Protein AF-D6SNU4-F1 (afdb_monomer)

Mean predicted aligned error: 6.81 Å

Nearest PDB structures (foldseek):
  7kal-assembly1_F  TM=3.880E-01  e=8.502E+00  Thermomyces lanuginosus

Foldseek 3Di:
DDDPDDDDDPFDWDADLPPRDTPDTDDDPVVSVQVSVFSVVCSVLVVVQVVCVVVVHHRDDDDGDD

Radius of gyration: 15.11 Å; Cα contacts (8 Å, |Δi|>4): 51; chains: 1; bounding box: 46×28×24 Å

Solvent-accessible surface area (backbone atoms only — not comparable to full-atom values): 4330 Å² total; per-residue (Å²): 143,85,78,90,79,84,85,89,77,83,70,48,68,43,61,42,75,91,79,65,44,78,76,43,75,51,62,60,69,70,59,43,50,55,52,50,55,38,45,66,78,40,37,69,60,52,52,52,28,50,54,29,45,76,69,78,36,82,58,72,91,75,84,76,78,131

Organism: NCBI:txid555779

Secondary structure (DSSP, 8-state):
------------EEE-TTT--EEEE---HHHHHHHHHHHHHTHHHHHHHHHHHHTTPPPPP-PPP-

pLDDT: mean 88.19, std 15.71, range [42.97, 97.88]

Sequence (66 aa):
MLAERGEYGSEKVAIEIETLRILEGHLAPRALGLVIEWASQHRDELIQNWELARNNQAPRKIEPLK

Structure (mmCIF, N/CA/C/O backbone):
data_AF-D6SNU4-F1
#
_entry.id   AF-D6SNU4-F1
#
loop_
_atom_site.group_PDB
_atom_site.id
_atom_site.type_symbol
_atom_site.label_atom_id
_atom_site.label_alt_id
_atom_site.label_comp_id
_atom_site.label_asym_id
_atom_site.label_entity_id
_atom_site.label_seq_id
_atom_site.pdbx_PDB_ins_code
_atom_site.Cartn_x
_atom_site.Cartn_y
_atom_site.Cartn_z
_atom_site.occupancy
_atom_site.B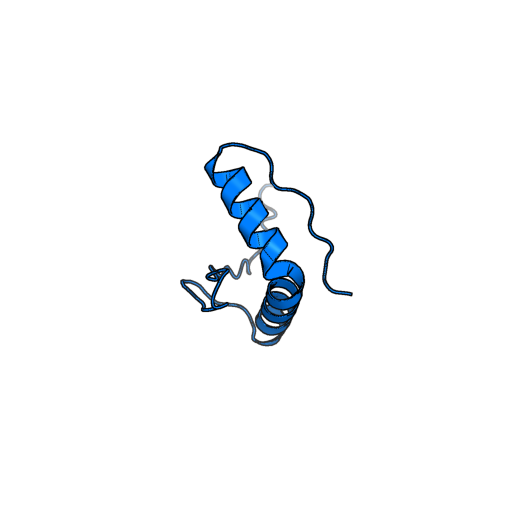_iso_or_equiv
_atom_site.auth_seq_id
_atom_site.auth_comp_id
_atom_site.auth_asym_id
_atom_site.auth_atom_id
_atom_site.pdbx_PDB_model_num
ATOM 1 N N . MET A 1 1 ? 38.110 17.993 -6.607 1.00 52.97 1 MET A N 1
ATOM 2 C CA . MET A 1 1 ? 37.573 16.965 -5.694 1.00 52.97 1 MET A CA 1
ATOM 3 C C . MET A 1 1 ? 36.095 17.266 -5.486 1.00 52.97 1 MET A C 1
ATOM 5 O O . MET A 1 1 ? 35.789 17.985 -4.557 1.00 52.97 1 MET A O 1
ATOM 9 N N . LEU A 1 2 ? 35.203 16.837 -6.386 1.00 50.53 2 LEU A N 1
ATOM 10 C CA . LEU A 1 2 ? 33.750 16.935 -6.183 1.00 50.53 2 LEU A CA 1
ATOM 11 C C . LEU A 1 2 ? 33.016 15.866 -7.008 1.00 50.53 2 LEU A C 1
ATOM 13 O O . LEU A 1 2 ? 33.391 15.618 -8.152 1.00 50.53 2 LEU A O 1
ATOM 17 N N . ALA A 1 3 ? 31.948 15.350 -6.390 1.00 44.19 3 ALA A N 1
ATOM 18 C CA . ALA A 1 3 ? 30.926 14.406 -6.848 1.00 44.19 3 ALA A CA 1
ATOM 19 C C . ALA A 1 3 ? 31.230 12.900 -6.691 1.00 44.19 3 ALA A C 1
ATOM 21 O O . ALA A 1 3 ? 31.409 12.178 -7.666 1.00 44.19 3 ALA A O 1
ATOM 22 N N . GLU A 1 4 ? 31.129 12.404 -5.451 1.00 55.31 4 GLU A N 1
ATOM 23 C CA . GLU A 1 4 ? 30.387 11.156 -5.232 1.00 55.31 4 GLU A CA 1
ATOM 24 C C . GLU A 1 4 ? 28.919 11.427 -5.594 1.00 55.31 4 GLU A C 1
ATOM 26 O O . GLU A 1 4 ? 28.256 12.259 -4.974 1.00 55.31 4 GLU A O 1
ATOM 31 N N . ARG A 1 5 ? 28.405 10.759 -6.624 1.00 49.41 5 ARG A N 1
ATOM 32 C CA . ARG A 1 5 ? 26.964 10.6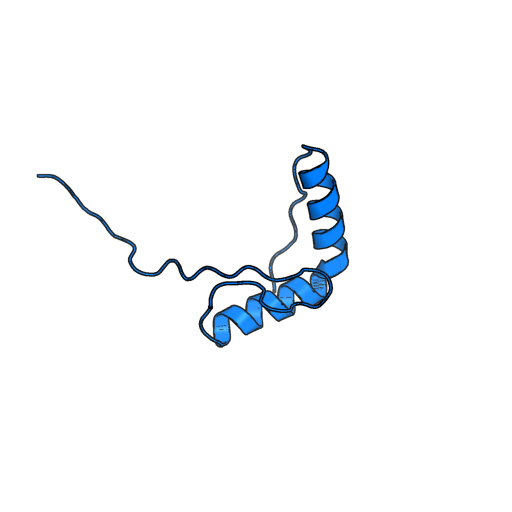10 -6.847 1.00 49.41 5 ARG A CA 1
ATOM 33 C C . ARG A 1 5 ? 26.684 9.124 -7.011 1.00 49.41 5 ARG A C 1
ATOM 35 O O . ARG A 1 5 ? 26.739 8.594 -8.117 1.00 49.41 5 ARG A O 1
ATOM 42 N N . GLY A 1 6 ? 26.463 8.460 -5.882 1.00 62.81 6 GLY A N 1
ATOM 43 C CA . GLY A 1 6 ? 25.790 7.168 -5.840 1.00 62.81 6 GLY A CA 1
ATOM 44 C C . GLY A 1 6 ? 24.273 7.345 -5.965 1.00 62.81 6 GLY A C 1
ATOM 45 O O . GLY A 1 6 ? 23.758 8.420 -5.677 1.00 62.81 6 GLY A O 1
ATOM 46 N N . GLU A 1 7 ? 23.610 6.260 -6.370 1.00 48.62 7 GLU A N 1
ATOM 47 C CA . GLU A 1 7 ? 22.159 6.049 -6.553 1.00 48.62 7 GLU A CA 1
ATOM 48 C C . GLU A 1 7 ? 21.615 6.242 -7.978 1.00 48.62 7 GLU A C 1
ATOM 50 O O . GLU A 1 7 ? 20.846 7.149 -8.293 1.00 48.62 7 GLU A O 1
ATOM 55 N N . TYR A 1 8 ? 21.959 5.278 -8.836 1.00 42.97 8 TYR A N 1
ATOM 56 C CA . TYR A 1 8 ? 21.116 4.874 -9.960 1.00 42.97 8 TYR A CA 1
ATOM 57 C C . TYR A 1 8 ? 20.225 3.711 -9.507 1.00 42.97 8 TYR A C 1
ATOM 59 O O . TYR A 1 8 ? 20.742 2.643 -9.185 1.00 42.97 8 TYR A O 1
ATOM 67 N N . GLY A 1 9 ? 18.903 3.924 -9.486 1.00 50.69 9 GLY A N 1
ATOM 68 C CA . GLY A 1 9 ? 17.913 2.859 -9.266 1.00 50.69 9 GLY A CA 1
ATOM 69 C C . GLY A 1 9 ? 16.766 3.193 -8.309 1.00 50.69 9 GLY A C 1
ATOM 70 O O . GLY A 1 9 ? 16.388 2.345 -7.512 1.00 50.69 9 GLY A O 1
ATOM 71 N N . SER A 1 10 ? 16.203 4.404 -8.347 1.00 66.06 10 SER A N 1
ATOM 72 C CA . SER A 1 10 ? 14.949 4.691 -7.635 1.00 66.06 10 SER A CA 1
ATOM 73 C C . SER A 1 10 ? 13.763 4.281 -8.507 1.00 66.06 10 SER A C 1
ATOM 75 O O . SER A 1 10 ? 13.081 5.121 -9.093 1.00 66.06 10 SER A O 1
ATOM 77 N N . GLU A 1 11 ? 13.546 2.970 -8.634 1.00 81.62 11 GLU A N 1
ATOM 78 C CA . GLU A 1 11 ? 12.266 2.463 -9.129 1.00 81.62 11 GLU A CA 1
ATOM 79 C C . GLU A 1 11 ? 11.151 3.047 -8.244 1.00 81.62 11 GLU A C 1
ATOM 81 O O . GLU A 1 11 ? 11.216 2.998 -7.014 1.00 81.62 11 GLU A O 1
ATOM 86 N N . LYS A 1 12 ? 10.157 3.675 -8.870 1.00 87.31 12 LYS A N 1
ATOM 87 C CA . LYS A 1 12 ? 9.008 4.280 -8.192 1.00 87.31 12 LYS A CA 1
ATOM 88 C C . LYS A 1 12 ? 7.749 3.666 -8.758 1.00 87.31 12 LYS A C 1
ATOM 90 O O . LYS A 1 12 ? 7.668 3.429 -9.963 1.00 87.31 12 LYS A O 1
ATOM 95 N N . VAL A 1 13 ? 6.761 3.476 -7.894 1.00 93.12 13 VAL A N 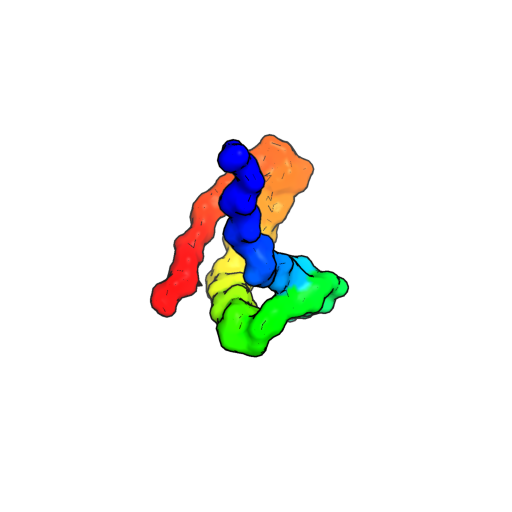1
ATOM 96 C CA . VAL A 1 13 ? 5.430 3.018 -8.276 1.00 93.12 13 VAL A CA 1
ATOM 97 C C . VAL A 1 13 ? 4.379 3.785 -7.484 1.00 93.12 13 VAL A C 1
ATOM 99 O O . VAL A 1 13 ? 4.567 4.064 -6.299 1.00 93.12 13 VAL A O 1
ATOM 102 N N . ALA A 1 14 ? 3.280 4.125 -8.143 1.00 94.38 14 ALA A N 1
ATOM 103 C CA . ALA A 1 14 ? 2.057 4.591 -7.513 1.00 94.38 14 ALA A CA 1
ATOM 104 C C . ALA A 1 14 ? 1.034 3.456 -7.577 1.00 94.38 14 ALA A C 1
ATOM 106 O O . ALA A 1 14 ? 0.785 2.905 -8.651 1.00 94.38 14 ALA A O 1
ATOM 107 N N . ILE A 1 15 ? 0.462 3.095 -6.432 1.00 94.75 15 ILE A N 1
ATOM 108 C CA . ILE A 1 15 ? -0.498 1.998 -6.302 1.00 94.75 15 ILE A CA 1
ATOM 109 C C . ILE A 1 15 ? -1.774 2.554 -5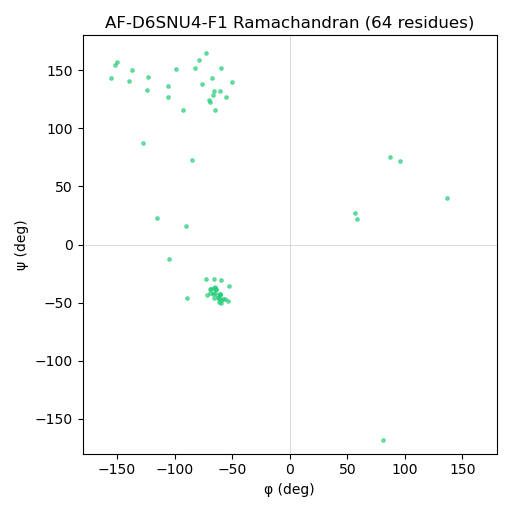.675 1.00 94.75 15 ILE A C 1
ATOM 111 O O . ILE A 1 15 ? -1.718 3.282 -4.685 1.00 94.75 15 ILE A O 1
ATOM 115 N N . GLU A 1 16 ? -2.920 2.212 -6.254 1.00 96.31 16 GLU A N 1
ATOM 116 C CA . GLU A 1 16 ? -4.225 2.513 -5.672 1.00 96.31 16 GLU A CA 1
ATOM 117 C C . GLU A 1 16 ? -4.451 1.651 -4.426 1.00 96.31 16 GLU A C 1
ATOM 119 O O . GLU A 1 16 ? -4.391 0.426 -4.496 1.00 96.31 16 GLU A O 1
ATOM 124 N N . ILE A 1 17 ? -4.731 2.279 -3.282 1.00 94.81 17 ILE A N 1
ATOM 125 C CA . ILE A 1 17 ? -4.831 1.583 -1.988 1.00 94.81 17 ILE A CA 1
ATOM 126 C C . ILE A 1 17 ? -5.993 0.571 -1.971 1.00 94.81 17 ILE A C 1
ATOM 128 O O . ILE A 1 17 ? -5.853 -0.519 -1.419 1.00 94.81 17 ILE A O 1
ATOM 132 N N . GLU A 1 18 ? -7.131 0.899 -2.592 1.00 93.12 18 GLU A N 1
ATOM 133 C CA . GLU A 1 18 ? -8.336 0.056 -2.546 1.00 93.12 18 GLU A CA 1
ATOM 134 C C . GLU A 1 18 ? -8.208 -1.229 -3.370 1.00 93.12 18 GLU A C 1
ATOM 136 O O . GLU A 1 18 ? -8.605 -2.306 -2.920 1.00 93.12 18 GLU A O 1
ATOM 141 N N . THR A 1 19 ? -7.652 -1.129 -4.577 1.00 94.81 19 THR A N 1
ATOM 142 C CA . THR A 1 19 ? -7.593 -2.251 -5.526 1.00 94.81 19 THR A CA 1
ATOM 143 C C . THR A 1 19 ? -6.209 -2.878 -5.631 1.00 94.81 19 THR A C 1
ATOM 145 O O . THR A 1 19 ? -6.071 -3.953 -6.210 1.00 94.81 19 THR A O 1
ATOM 148 N N . LEU A 1 20 ? -5.184 -2.219 -5.082 1.00 94.56 20 LEU A N 1
ATOM 149 C CA . LEU A 1 20 ? -3.769 -2.550 -5.254 1.00 94.56 20 LEU A CA 1
ATOM 150 C C . LEU A 1 20 ? -3.310 -2.535 -6.722 1.00 94.56 20 LEU A C 1
ATOM 152 O O . LEU A 1 20 ? -2.298 -3.136 -7.087 1.00 94.56 20 LEU A O 1
ATOM 156 N N . ARG A 1 21 ? -4.038 -1.815 -7.583 1.00 95.69 21 ARG A N 1
ATOM 157 C CA . ARG A 1 21 ? -3.677 -1.618 -8.985 1.00 95.69 21 ARG A CA 1
ATOM 158 C C . ARG A 1 21 ? -2.543 -0.604 -9.112 1.00 95.69 21 ARG A C 1
ATOM 160 O O . ARG A 1 21 ? -2.569 0.457 -8.492 1.00 95.69 21 ARG A O 1
ATOM 167 N N . ILE A 1 22 ? -1.584 -0.895 -9.988 1.00 95.00 22 ILE A N 1
ATOM 168 C CA . ILE A 1 22 ? -0.550 0.068 -10.378 1.00 95.00 22 ILE A CA 1
ATOM 169 C C . ILE A 1 22 ? -1.193 1.188 -11.201 1.00 95.00 22 ILE A C 1
ATOM 171 O O . ILE A 1 22 ? -1.809 0.934 -12.238 1.00 95.00 22 ILE A O 1
ATOM 175 N N . LEU A 1 23 ? -1.027 2.419 -10.728 1.00 94.25 23 LEU A N 1
ATOM 176 C CA . LEU A 1 23 ? -1.420 3.639 -11.424 1.00 94.25 23 LEU A CA 1
ATOM 177 C C . LEU A 1 23 ? -0.280 4.136 -12.314 1.00 94.25 23 LEU A C 1
ATOM 179 O O . LEU A 1 23 ? -0.502 4.448 -13.479 1.00 94.25 23 LEU A O 1
ATOM 183 N N . GLU A 1 24 ? 0.944 4.157 -11.782 1.00 94.31 24 GLU A N 1
ATOM 184 C CA . GLU A 1 24 ? 2.133 4.638 -12.488 1.00 94.31 24 GLU A CA 1
ATOM 185 C C . GLU A 1 24 ? 3.397 3.923 -12.014 1.00 94.31 24 GLU A C 1
ATOM 187 O O . GLU A 1 24 ? 3.476 3.452 -10.880 1.00 94.31 24 GLU A O 1
ATOM 192 N N . GLY A 1 25 ? 4.421 3.914 -12.868 1.00 92.69 25 GLY A N 1
ATOM 193 C CA . GLY A 1 25 ? 5.746 3.423 -12.517 1.00 92.69 25 GLY A CA 1
ATOM 194 C C . GLY A 1 25 ? 5.893 1.904 -12.583 1.00 92.69 25 GLY A C 1
ATOM 195 O O . GLY A 1 25 ? 5.076 1.197 -13.171 1.00 92.69 25 GLY A O 1
ATOM 196 N N . HIS A 1 26 ? 6.998 1.409 -12.037 1.00 91.56 26 HIS A N 1
ATOM 197 C CA . HIS A 1 26 ? 7.340 -0.009 -12.041 1.00 91.56 26 HIS A CA 1
ATOM 198 C C . HIS A 1 26 ? 8.209 -0.353 -10.835 1.00 91.56 26 HIS A C 1
ATOM 200 O O . HIS A 1 26 ? 8.905 0.501 -10.289 1.00 91.56 26 HIS A O 1
ATOM 206 N N . LEU A 1 27 ? 8.151 -1.620 -10.442 1.00 90.38 27 LEU A N 1
ATOM 207 C CA . LEU A 1 27 ? 9.050 -2.249 -9.485 1.00 90.38 27 LEU A CA 1
ATOM 208 C C . LEU A 1 27 ? 9.423 -3.625 -10.029 1.00 90.38 27 LEU A C 1
ATOM 210 O O . LEU A 1 27 ? 8.594 -4.280 -10.674 1.00 90.38 27 LEU A O 1
ATOM 214 N N . ALA A 1 28 ? 10.618 -4.107 -9.693 1.00 93.44 28 ALA A N 1
ATOM 215 C CA . ALA A 1 28 ? 10.951 -5.511 -9.888 1.00 93.44 28 ALA A CA 1
ATOM 216 C C . ALA A 1 28 ? 9.855 -6.427 -9.284 1.00 93.44 28 ALA A C 1
ATOM 218 O O . ALA A 1 28 ? 9.382 -6.161 -8.173 1.00 93.44 28 ALA A O 1
ATOM 219 N N . PRO A 1 29 ? 9.476 -7.545 -9.940 1.00 92.81 29 PRO A N 1
ATOM 220 C CA . PRO A 1 29 ? 8.340 -8.378 -9.522 1.00 92.81 29 PRO A CA 1
ATOM 221 C C . PRO A 1 29 ? 8.375 -8.822 -8.055 1.00 92.81 29 PRO A C 1
ATOM 223 O O . PRO A 1 29 ? 7.346 -8.872 -7.387 1.00 92.81 29 PRO A O 1
ATOM 226 N N . ARG A 1 30 ? 9.573 -9.098 -7.526 1.00 92.75 30 ARG A N 1
ATOM 227 C CA . ARG A 1 30 ? 9.767 -9.466 -6.119 1.00 92.75 30 ARG A CA 1
ATOM 228 C C . ARG A 1 30 ? 9.442 -8.315 -5.164 1.00 92.75 30 ARG A C 1
ATOM 230 O O . ARG A 1 30 ? 8.817 -8.549 -4.137 1.00 92.75 30 ARG A O 1
ATOM 237 N N . ALA A 1 31 ? 9.870 -7.096 -5.489 1.00 92.88 31 ALA A N 1
ATOM 238 C CA . ALA A 1 31 ? 9.597 -5.915 -4.676 1.00 92.88 31 ALA A CA 1
ATOM 239 C C . ALA A 1 31 ? 8.109 -5.553 -4.725 1.00 92.88 31 ALA A C 1
ATOM 241 O O . ALA A 1 31 ? 7.511 -5.294 -3.684 1.00 92.88 31 ALA A O 1
ATOM 242 N N . LEU A 1 32 ? 7.496 -5.628 -5.913 1.00 93.94 32 LEU A N 1
ATOM 243 C CA . LEU A 1 32 ? 6.058 -5.430 -6.065 1.00 93.94 32 LEU A CA 1
ATOM 244 C C . LEU A 1 32 ? 5.266 -6.429 -5.216 1.00 93.94 32 LEU A C 1
ATOM 246 O O . LEU A 1 32 ? 4.380 -6.012 -4.482 1.00 93.94 32 LEU A O 1
ATOM 250 N N . GLY A 1 33 ? 5.619 -7.718 -5.259 1.00 94.94 33 GLY A N 1
ATOM 251 C CA . GLY A 1 33 ? 4.974 -8.740 -4.432 1.00 94.94 33 GLY A CA 1
ATOM 252 C C . GLY A 1 33 ? 4.981 -8.378 -2.945 1.00 94.94 33 GLY A C 1
ATOM 253 O O . GLY A 1 33 ? 3.930 -8.370 -2.320 1.00 94.94 33 GLY A O 1
ATOM 254 N N . LEU A 1 34 ? 6.132 -7.975 -2.397 1.00 95.44 34 LEU A N 1
ATOM 255 C CA . LEU A 1 34 ? 6.238 -7.562 -0.990 1.00 95.44 34 LEU A CA 1
ATOM 256 C C . LEU A 1 34 ? 5.349 -6.355 -0.652 1.00 95.44 34 LEU A C 1
ATOM 258 O O . LEU A 1 34 ? 4.704 -6.345 0.394 1.00 95.44 34 LEU A O 1
ATOM 262 N N . VAL A 1 35 ? 5.300 -5.351 -1.533 1.00 94.69 35 VAL A N 1
ATOM 263 C CA . VAL A 1 35 ? 4.457 -4.160 -1.339 1.00 94.69 35 VAL A CA 1
ATOM 264 C C . VAL A 1 35 ? 2.973 -4.519 -1.388 1.00 94.69 35 VAL A C 1
ATOM 266 O O . VAL A 1 35 ? 2.211 -4.021 -0.566 1.00 94.69 35 VAL A O 1
ATOM 269 N N . ILE A 1 36 ? 2.561 -5.388 -2.316 1.00 95.50 36 ILE A N 1
ATOM 270 C CA . ILE A 1 36 ? 1.169 -5.833 -2.460 1.00 95.50 36 ILE A CA 1
ATOM 271 C C . ILE A 1 36 ? 0.729 -6.645 -1.240 1.00 95.50 36 ILE A C 1
ATOM 273 O O . ILE A 1 36 ? -0.334 -6.368 -0.690 1.00 95.50 36 ILE A O 1
ATOM 277 N N . GLU A 1 37 ? 1.551 -7.589 -0.775 1.00 97.00 37 GLU A N 1
ATOM 278 C CA . GLU A 1 37 ? 1.260 -8.372 0.433 1.00 97.00 37 GLU A CA 1
ATOM 279 C C . GLU A 1 37 ? 1.115 -7.470 1.662 1.00 97.00 37 GLU A C 1
ATOM 281 O O . GLU A 1 37 ? 0.130 -7.554 2.398 1.00 97.00 37 GLU A O 1
ATOM 286 N N . TRP A 1 38 ? 2.059 -6.547 1.849 1.00 96.88 38 TRP A N 1
ATOM 287 C CA . TRP A 1 38 ? 2.008 -5.583 2.941 1.00 96.88 38 TRP A CA 1
ATOM 288 C C . TRP A 1 38 ? 0.769 -4.680 2.856 1.00 96.88 38 TRP A C 1
ATOM 290 O O . TRP A 1 38 ? 0.015 -4.559 3.820 1.00 96.88 38 TRP A O 1
ATOM 300 N N . ALA A 1 39 ? 0.497 -4.095 1.690 1.00 96.38 39 ALA A N 1
ATOM 301 C CA . ALA A 1 39 ? -0.652 -3.218 1.499 1.00 96.38 39 ALA A CA 1
ATOM 302 C C . ALA A 1 39 ? -1.987 -3.965 1.645 1.00 96.38 39 ALA A C 1
ATOM 304 O O . ALA A 1 39 ? -2.972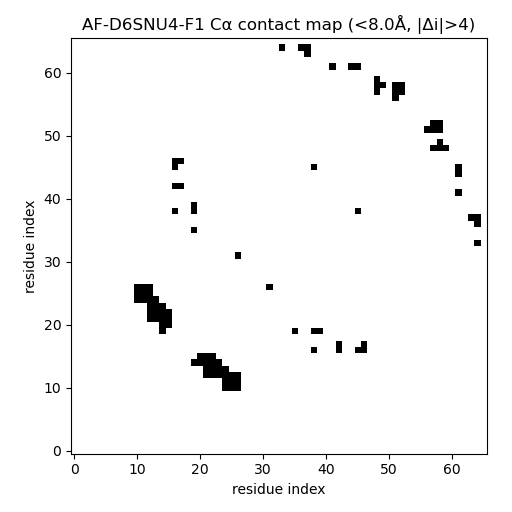 -3.381 2.093 1.00 96.38 39 ALA A O 1
ATOM 305 N N . SER A 1 40 ? -2.027 -5.259 1.315 1.00 96.06 40 SER A N 1
ATOM 306 C CA . SER A 1 40 ? -3.202 -6.099 1.542 1.00 96.06 40 SER A CA 1
ATOM 307 C C . SER A 1 40 ? -3.453 -6.356 3.029 1.00 96.06 40 SER A C 1
ATOM 309 O O . SER A 1 40 ? -4.609 -6.362 3.444 1.00 96.06 40 SER A O 1
ATOM 311 N N . GLN A 1 41 ? -2.403 -6.556 3.834 1.00 96.75 41 GLN A N 1
ATOM 312 C CA . GLN A 1 41 ? -2.527 -6.765 5.285 1.00 96.75 41 GLN A CA 1
ATOM 313 C C . GLN A 1 41 ? -2.897 -5.479 6.037 1.00 96.75 41 GLN A C 1
ATOM 315 O O . GLN A 1 41 ? -3.588 -5.544 7.050 1.00 96.75 41 GLN A O 1
ATOM 320 N N . HIS A 1 42 ? -2.480 -4.321 5.521 1.00 96.56 42 HIS A N 1
ATOM 321 C CA . HIS A 1 42 ? -2.611 -3.020 6.186 1.00 96.56 42 HIS A CA 1
ATOM 322 C C . HIS A 1 42 ? -3.543 -2.039 5.453 1.00 96.56 42 HIS A C 1
ATOM 324 O O . HIS A 1 42 ? -3.427 -0.822 5.615 1.00 96.56 42 HIS A O 1
ATOM 330 N N . ARG A 1 43 ? -4.475 -2.539 4.629 1.00 95.75 43 ARG A N 1
ATOM 331 C CA . ARG A 1 43 ? -5.324 -1.700 3.760 1.00 95.75 43 ARG A CA 1
ATOM 332 C C . ARG A 1 43 ? -6.106 -0.636 4.532 1.00 95.75 43 ARG A C 1
ATOM 334 O O . ARG A 1 43 ? -6.091 0.530 4.146 1.00 95.75 43 ARG A O 1
ATOM 341 N N . ASP A 1 44 ? -6.747 -1.017 5.632 1.00 96.75 44 ASP A N 1
ATOM 342 C CA . ASP A 1 44 ? -7.555 -0.089 6.430 1.00 96.75 44 ASP A CA 1
ATOM 343 C C . ASP A 1 44 ? -6.695 1.007 7.074 1.00 96.75 44 ASP A C 1
ATOM 345 O O . ASP A 1 44 ? -7.096 2.170 7.133 1.00 96.75 44 ASP A O 1
ATOM 349 N N . GLU A 1 45 ? -5.484 0.661 7.514 1.00 97.88 45 GLU A N 1
ATOM 350 C CA . GLU A 1 45 ? -4.525 1.615 8.079 1.00 97.88 45 GLU A CA 1
ATOM 351 C C . GLU A 1 45 ? -4.010 2.589 7.012 1.00 97.88 45 GLU A C 1
ATOM 353 O O . GLU A 1 45 ? -3.871 3.784 7.276 1.00 97.88 45 GLU A O 1
ATOM 358 N N . LEU A 1 46 ? -3.781 2.105 5.786 1.00 97.44 46 LEU A N 1
ATOM 359 C CA . LEU A 1 46 ? -3.404 2.936 4.642 1.00 97.44 46 LEU A CA 1
ATOM 360 C C . LEU A 1 46 ? -4.503 3.936 4.271 1.00 97.44 46 LEU A C 1
ATOM 362 O O . LEU A 1 46 ? -4.199 5.108 4.050 1.00 97.44 46 LEU A O 1
ATOM 366 N N . ILE A 1 47 ? -5.768 3.505 4.252 1.00 97.06 47 ILE A N 1
ATOM 367 C CA . ILE A 1 47 ? -6.916 4.391 4.002 1.00 97.06 47 ILE A CA 1
ATOM 368 C C . ILE A 1 47 ? -7.018 5.456 5.101 1.00 97.06 47 ILE A C 1
ATOM 370 O O . ILE A 1 47 ? -7.143 6.643 4.806 1.00 97.06 47 ILE A O 1
ATOM 374 N N . GLN A 1 48 ? -6.899 5.068 6.373 1.00 97.56 48 GLN A N 1
ATOM 375 C CA . GLN A 1 48 ? -6.912 6.028 7.483 1.00 97.56 48 GLN A CA 1
ATOM 376 C C . GLN A 1 48 ? -5.766 7.039 7.373 1.00 97.56 48 GLN A C 1
ATOM 378 O O . GLN A 1 48 ? -5.967 8.235 7.578 1.00 97.56 48 GLN A O 1
ATOM 383 N N . ASN A 1 49 ? -4.569 6.578 7.014 1.00 97.69 49 ASN A N 1
ATOM 384 C CA . ASN A 1 49 ? -3.417 7.445 6.801 1.00 97.69 49 ASN A CA 1
ATOM 385 C C . ASN A 1 49 ? -3.599 8.396 5.619 1.00 97.69 49 ASN A C 1
ATOM 387 O O . ASN A 1 49 ? -3.169 9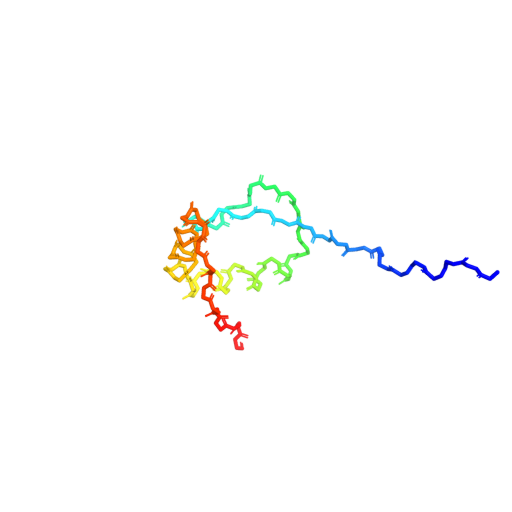.547 5.703 1.00 97.69 49 ASN A O 1
ATOM 391 N N . TRP A 1 50 ? -4.247 7.942 4.548 1.00 95.88 50 TRP A N 1
ATOM 392 C CA . TRP A 1 50 ? -4.610 8.794 3.423 1.00 95.88 50 TRP A CA 1
ATOM 393 C C . TRP A 1 50 ? -5.560 9.916 3.852 1.00 95.88 50 TRP A C 1
ATOM 395 O O . TRP A 1 50 ? -5.311 11.084 3.549 1.00 95.88 50 TRP A O 1
ATOM 405 N N . GLU A 1 51 ? -6.593 9.594 4.632 1.00 97.31 51 GLU A N 1
ATOM 406 C CA . GLU A 1 51 ? -7.521 10.595 5.165 1.00 97.31 51 GLU A CA 1
ATOM 407 C C . GLU A 1 51 ? -6.835 11.573 6.131 1.00 97.31 51 GLU A C 1
ATOM 409 O O . GLU A 1 51 ? -7.086 12.779 6.078 1.00 97.31 51 GLU A O 1
ATOM 414 N N . LEU A 1 52 ? -5.918 11.102 6.984 1.00 97.81 52 LEU A N 1
ATOM 415 C CA . LEU A 1 52 ? -5.106 11.983 7.832 1.00 97.81 52 LEU A CA 1
ATOM 416 C C . LEU A 1 52 ? -4.272 12.950 6.983 1.00 97.81 52 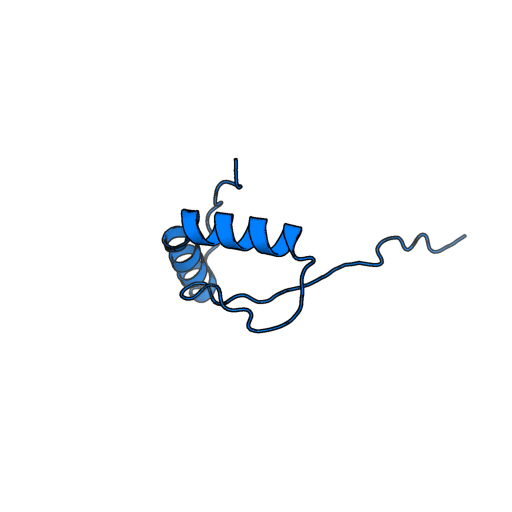LEU A C 1
ATOM 418 O O . LEU A 1 52 ? -4.337 14.163 7.195 1.00 97.81 52 LEU A O 1
ATOM 422 N N . ALA A 1 53 ? -3.553 12.432 5.986 1.00 96.12 53 ALA A N 1
ATOM 423 C CA . ALA A 1 53 ? -2.713 13.235 5.104 1.00 96.12 53 ALA A CA 1
ATOM 424 C C . ALA A 1 53 ? -3.529 14.287 4.338 1.00 96.12 53 ALA A C 1
ATOM 426 O O . ALA A 1 53 ? -3.136 15.453 4.281 1.00 96.12 53 ALA A O 1
ATOM 427 N N . ARG A 1 54 ? -4.702 13.909 3.812 1.00 96.62 54 ARG A N 1
ATOM 428 C CA . ARG A 1 54 ? -5.630 14.820 3.122 1.00 96.62 54 ARG A CA 1
ATOM 429 C C . ARG A 1 54 ? -6.105 15.964 4.021 1.00 96.62 54 ARG A C 1
ATOM 431 O O . ARG A 1 54 ? -6.352 17.066 3.537 1.00 96.62 54 ARG A O 1
ATOM 438 N N . ASN A 1 55 ? -6.195 15.714 5.324 1.00 97.62 55 ASN A N 1
ATOM 439 C CA . ASN A 1 55 ? -6.564 16.695 6.339 1.00 97.62 55 ASN A CA 1
ATOM 440 C C . ASN A 1 55 ? -5.353 17.451 6.930 1.00 97.62 55 ASN A C 1
ATOM 442 O O . ASN A 1 55 ? -5.489 18.077 7.981 1.00 97.62 55 ASN A O 1
ATOM 446 N N . ASN A 1 56 ? -4.178 17.409 6.283 1.00 96.81 56 ASN A N 1
ATOM 447 C CA . ASN A 1 56 ? -2.912 17.988 6.764 1.00 96.81 56 ASN A CA 1
ATOM 448 C C . ASN A 1 56 ? -2.468 17.468 8.145 1.00 96.81 56 ASN A C 1
ATOM 450 O O . ASN A 1 56 ? -1.766 18.156 8.887 1.00 96.81 56 ASN A O 1
ATOM 454 N N . GLN A 1 57 ? -2.874 16.249 8.500 1.00 97.75 57 GLN A N 1
ATOM 455 C CA . GLN A 1 57 ? -2.442 15.566 9.714 1.00 97.75 57 GLN A CA 1
ATOM 456 C C . GLN A 1 57 ? -1.329 14.570 9.390 1.00 97.75 57 GLN A C 1
ATOM 458 O O . GLN A 1 57 ? -1.257 14.014 8.294 1.00 97.75 57 GLN A O 1
ATOM 463 N N . ALA A 1 58 ? -0.452 14.331 10.364 1.00 96.31 58 ALA A N 1
ATOM 464 C CA . ALA A 1 58 ? 0.617 13.355 10.216 1.00 96.31 58 ALA A CA 1
ATOM 465 C C . ALA A 1 58 ? 0.036 11.927 10.118 1.00 96.31 58 ALA A C 1
ATOM 467 O O . ALA A 1 58 ? -0.742 11.535 10.995 1.00 96.31 58 ALA A O 1
ATOM 468 N N . PRO A 1 59 ? 0.425 11.132 9.102 1.00 95.75 59 PRO A N 1
ATOM 469 C CA . PRO A 1 59 ? 0.097 9.713 9.047 1.00 95.75 59 PRO A CA 1
ATOM 470 C C . PRO 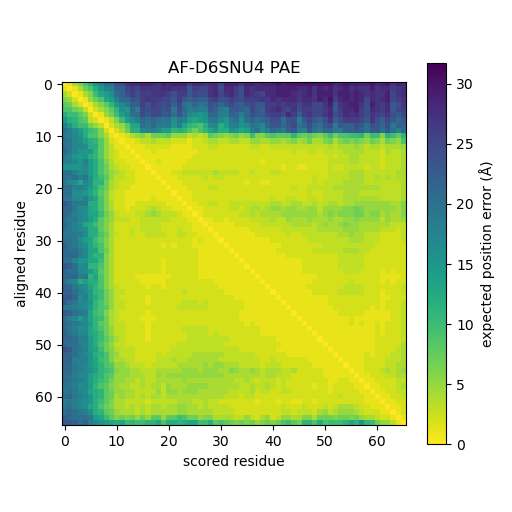A 1 59 ? 0.661 8.959 10.253 1.00 95.75 59 PRO A C 1
ATOM 472 O O . PRO A 1 59 ? 1.701 9.316 10.812 1.00 95.75 59 PRO A O 1
ATOM 475 N N . ARG A 1 60 ? -0.006 7.875 10.639 1.00 96.12 60 ARG A N 1
ATOM 476 C CA . ARG A 1 60 ? 0.458 6.963 11.684 1.00 96.12 60 ARG A CA 1
ATOM 477 C C . ARG A 1 60 ? 1.460 5.969 11.111 1.00 96.12 60 ARG A C 1
ATOM 479 O O . ARG A 1 60 ? 1.404 5.612 9.935 1.00 96.12 60 ARG A O 1
ATOM 486 N N . LYS A 1 61 ? 2.371 5.490 11.956 1.00 95.81 61 LYS A N 1
ATOM 487 C CA . LYS A 1 61 ? 3.275 4.400 11.583 1.00 95.81 61 LYS A CA 1
ATOM 488 C C . LYS A 1 61 ? 2.459 3.121 11.372 1.00 95.81 61 LYS A C 1
ATOM 490 O O . LYS A 1 61 ? 1.661 2.771 12.234 1.00 95.81 61 LYS A O 1
ATOM 495 N N . ILE A 1 62 ? 2.709 2.446 10.256 1.00 96.00 62 ILE A N 1
ATOM 496 C CA . ILE A 1 62 ? 2.205 1.103 9.962 1.00 96.00 62 ILE A CA 1
ATOM 497 C C . ILE A 1 62 ? 3.385 0.145 10.119 1.00 96.00 62 ILE A C 1
ATOM 499 O O . ILE A 1 62 ? 4.506 0.459 9.702 1.00 96.00 62 ILE A O 1
ATOM 503 N N . GLU A 1 63 ? 3.161 -0.992 10.766 1.00 94.94 63 GLU A N 1
ATOM 504 C CA . GLU A 1 63 ? 4.215 -1.986 10.955 1.00 94.94 63 GLU A CA 1
ATOM 505 C C . GLU A 1 63 ? 4.617 -2.628 9.614 1.00 94.94 63 GLU A C 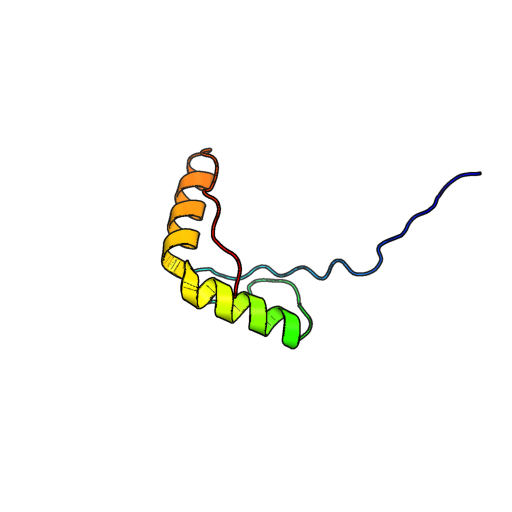1
ATOM 507 O O . GLU A 1 63 ? 3.771 -2.809 8.740 1.00 94.94 63 GLU A O 1
ATOM 512 N N . PRO A 1 64 ? 5.908 -2.929 9.400 1.00 93.50 64 PRO A N 1
ATOM 513 C CA . PRO A 1 64 ? 6.372 -3.538 8.159 1.00 93.50 64 PRO A CA 1
ATOM 514 C C . PRO A 1 64 ? 5.959 -5.014 8.062 1.00 93.50 64 PRO A C 1
ATOM 516 O O . PRO A 1 64 ? 5.611 -5.652 9.058 1.00 93.50 64 PRO A O 1
ATOM 519 N N . LEU A 1 65 ? 6.061 -5.569 6.851 1.00 87.94 65 LEU A N 1
ATOM 520 C CA . LEU A 1 65 ? 5.847 -6.995 6.605 1.00 87.94 65 LEU A CA 1
ATOM 521 C C . LEU A 1 65 ? 6.859 -7.827 7.418 1.00 87.94 65 LEU A C 1
ATOM 523 O O . LEU A 1 65 ? 8.049 -7.503 7.424 1.00 87.94 65 LEU A O 1
ATOM 527 N N . LYS A 1 66 ? 6.370 -8.858 8.117 1.00 79.56 66 LYS A N 1
ATOM 528 C CA . LYS A 1 66 ? 7.182 -9.771 8.940 1.00 79.56 66 LYS A CA 1
ATOM 529 C C . LYS A 1 66 ? 7.928 -10.814 8.116 1.00 79.56 66 LYS A C 1
ATOM 531 O O . LYS A 1 66 ? 7.389 -11.234 7.069 1.00 79.56 66 LYS A O 1
#

InterPro domains:
  IPR025427 Protein of unknown function DUF4160 [PF13711] (7-51)